Protein AF-A0A6P8Y9P4-F1 (afdb_monomer)

InterPro domains:
  IPR008705 Nanos/Xcat2 [PTHR12887] (45-142)
  IPR024161 Zinc finger, nanos-type [PF05741] (71-127)
  IPR024161 Zinc finger, nanos-type [PS51522] (70-128)
  IPR038129 Nanos domain superfamily [G3DSA:4.10.60.30] (68-141)

Structure (mmCIF, N/CA/C/O backbone):
data_AF-A0A6P8Y9P4-F1
#
_entry.id   AF-A0A6P8Y9P4-F1
#
loop_
_atom_site.group_PDB
_atom_site.id
_atom_site.type_symbol
_atom_site.label_atom_id
_atom_site.label_alt_id
_atom_site.label_comp_id
_atom_site.label_asym_id
_atom_site.label_entity_id
_atom_site.label_seq_id
_atom_site.pdbx_PDB_ins_code
_atom_site.Cartn_x
_atom_site.Cartn_y
_atom_site.Cartn_z
_atom_site.occupancy
_atom_site.B_iso_or_equiv
_atom_site.auth_seq_id
_atom_site.auth_comp_id
_atom_site.auth_asym_id
_atom_site.auth_atom_id
_atom_site.pdbx_PDB_model_num
ATOM 1 N N . MET A 1 1 ? -21.502 45.678 -35.200 1.00 52.56 1 MET A N 1
ATOM 2 C CA . MET A 1 1 ? -20.990 44.383 -34.702 1.00 52.56 1 MET A CA 1
ATOM 3 C C . MET A 1 1 ? -21.821 44.006 -33.487 1.00 52.56 1 MET A C 1
ATOM 5 O O . MET A 1 1 ? -21.788 44.723 -32.499 1.00 52.56 1 MET A O 1
ATOM 9 N N . GLY A 1 2 ? -22.728 43.047 -33.667 1.00 45.38 2 GLY A N 1
ATOM 10 C CA . GLY A 1 2 ? -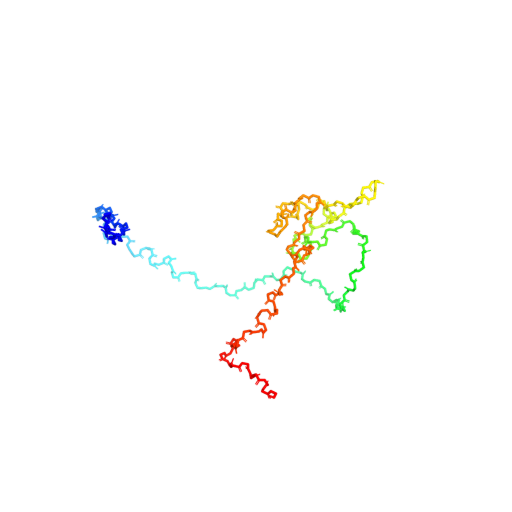23.885 42.835 -32.796 1.00 45.38 2 GLY A CA 1
ATOM 11 C C . GLY A 1 2 ? -23.571 42.091 -31.501 1.00 45.38 2 GLY A C 1
ATOM 12 O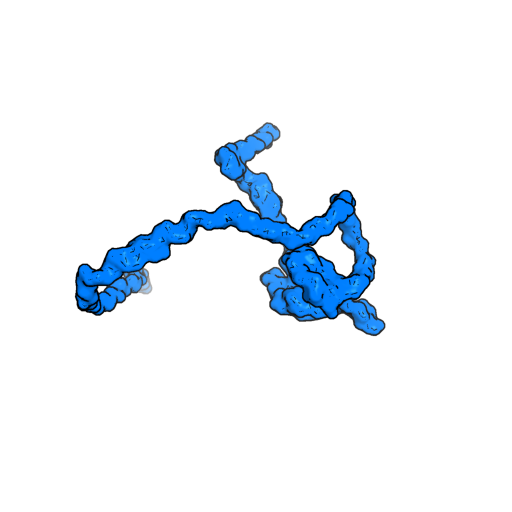 O . GLY A 1 2 ? -22.821 41.120 -31.498 1.00 45.38 2 GLY A O 1
ATOM 13 N N . SER A 1 3 ? -24.197 42.560 -30.425 1.00 51.22 3 SER A N 1
ATOM 14 C CA . SER A 1 3 ? -24.343 41.875 -29.144 1.00 51.22 3 SER A CA 1
ATOM 15 C C . SER A 1 3 ? -25.336 40.721 -29.282 1.00 51.22 3 SER A C 1
ATOM 17 O O . SER A 1 3 ? -26.419 40.915 -29.832 1.00 51.22 3 SER A O 1
ATOM 19 N N . LEU A 1 4 ? -24.995 39.543 -28.756 1.00 61.06 4 LEU A N 1
ATOM 20 C CA . LEU A 1 4 ? -25.892 38.389 -28.694 1.00 61.06 4 LEU A CA 1
ATOM 21 C C . LEU A 1 4 ? -25.885 37.836 -27.265 1.00 61.06 4 LEU A C 1
ATOM 23 O O . LEU A 1 4 ? -24.884 37.301 -26.793 1.00 61.06 4 LEU A O 1
ATOM 27 N N . SER A 1 5 ? -27.017 38.004 -26.590 1.00 54.75 5 SER A N 1
ATOM 28 C CA . SER A 1 5 ? -27.363 37.401 -25.304 1.00 54.75 5 SER A CA 1
ATOM 29 C C . SER A 1 5 ? -28.064 36.059 -25.536 1.00 54.75 5 SER A C 1
ATOM 31 O O . SER A 1 5 ? -28.960 35.996 -26.371 1.00 54.75 5 SER A O 1
ATOM 33 N N . ALA A 1 6 ? -27.730 35.026 -24.762 1.00 56.41 6 ALA A N 1
ATOM 34 C CA . ALA A 1 6 ? -28.566 33.852 -24.452 1.00 56.41 6 ALA A CA 1
ATOM 35 C C . ALA A 1 6 ? -27.815 33.040 -23.378 1.00 56.41 6 ALA A C 1
ATOM 37 O O . ALA A 1 6 ? -26.594 32.983 -23.412 1.00 56.41 6 ALA A O 1
ATOM 38 N N . GLY A 1 7 ? -28.396 32.400 -22.371 1.00 50.97 7 GLY A N 1
ATOM 39 C CA . GLY A 1 7 ? -29.771 31.997 -22.116 1.00 50.97 7 GLY A CA 1
ATOM 40 C C . GLY A 1 7 ? -29.676 30.738 -21.246 1.00 50.97 7 GLY A C 1
ATOM 41 O O . GLY A 1 7 ? -29.171 29.712 -21.685 1.00 50.97 7 GLY A O 1
ATOM 42 N N . LEU A 1 8 ? -30.087 30.852 -19.987 1.00 55.34 8 LEU A N 1
ATOM 43 C CA . LEU A 1 8 ? -30.264 29.764 -19.021 1.00 55.34 8 LEU A CA 1
ATOM 44 C C . LEU A 1 8 ? -31.141 28.621 -19.566 1.00 55.34 8 LEU A C 1
ATOM 46 O O . LEU A 1 8 ? -32.212 28.873 -20.108 1.00 55.34 8 LEU A O 1
ATOM 50 N N . SER A 1 9 ? -30.728 27.367 -19.368 1.00 53.84 9 SER A N 1
ATOM 51 C CA . SER A 1 9 ? -31.630 26.209 -19.463 1.00 53.84 9 SER A CA 1
ATOM 52 C C . SER A 1 9 ? -31.124 25.032 -18.621 1.00 53.84 9 SER A C 1
ATOM 54 O O . SER A 1 9 ? -30.291 24.223 -19.019 1.00 53.84 9 SER A O 1
ATOM 56 N N . SER A 1 10 ? -31.657 24.968 -17.406 1.00 54.25 10 SER A N 1
ATOM 57 C CA . SER A 1 10 ? -31.697 23.803 -16.530 1.00 54.25 10 SER A CA 1
ATOM 58 C C . SER A 1 10 ? -32.615 22.734 -17.127 1.00 54.25 10 SER A C 1
ATOM 60 O O . SER A 1 10 ? -33.766 23.015 -17.453 1.00 54.25 10 SER A O 1
ATOM 62 N N . SER A 1 11 ? -32.132 21.498 -17.239 1.00 56.03 11 SER A N 1
ATOM 63 C CA . SER A 1 11 ? -32.958 20.345 -17.613 1.00 56.03 11 SER A CA 1
ATOM 64 C C . SER A 1 11 ? -32.727 19.190 -16.639 1.00 56.03 11 SER A C 1
ATOM 66 O O . SER A 1 11 ? -31.673 18.562 -16.598 1.00 56.03 11 SER A O 1
ATOM 68 N N . SER A 1 12 ? -33.746 18.961 -15.814 1.00 61.47 12 SER A N 1
ATOM 69 C CA . SER A 1 12 ? -33.915 17.807 -14.933 1.00 61.47 12 SER A CA 1
ATOM 70 C C . SER A 1 12 ? -34.339 16.578 -15.746 1.00 61.47 12 SER A C 1
ATOM 72 O O . SER A 1 12 ? -35.164 16.732 -16.648 1.00 61.47 12 SER A O 1
ATOM 74 N N . PRO A 1 13 ? -33.901 15.355 -15.409 1.00 58.97 13 PRO A N 1
ATOM 75 C CA . PRO A 1 13 ? -34.574 14.155 -15.880 1.00 58.97 13 PRO A CA 1
ATOM 76 C C . PRO A 1 13 ? -35.766 13.806 -14.979 1.00 58.97 13 PRO A C 1
ATOM 78 O O . PRO A 1 13 ? -35.687 13.788 -13.750 1.00 58.97 13 PRO A O 1
ATOM 81 N N . SER A 1 14 ? -36.883 13.569 -15.652 1.00 51.72 14 SER A N 1
ATOM 82 C CA . SER A 1 14 ? -38.219 13.285 -15.156 1.00 51.72 14 SER A CA 1
ATOM 83 C C . SER A 1 14 ? -38.400 11.829 -14.719 1.00 51.72 14 SER A C 1
ATOM 85 O O . SER A 1 14 ? -37.896 10.883 -15.322 1.00 51.72 14 SER A O 1
ATOM 87 N N . SER A 1 15 ? -39.194 11.680 -13.664 1.00 55.06 15 SER A N 1
ATOM 88 C CA . SER A 1 15 ? -39.788 10.447 -13.161 1.00 55.06 15 SER A CA 1
ATOM 89 C C . SER A 1 15 ? -40.662 9.762 -14.214 1.00 55.06 15 SER A C 1
ATOM 91 O O . SER A 1 15 ? -41.598 10.376 -14.729 1.00 55.06 15 SER A O 1
ATOM 93 N N . SER A 1 16 ? -40.428 8.475 -14.460 1.00 53.78 16 SER A N 1
ATOM 94 C CA . SER A 1 16 ? -41.410 7.593 -15.096 1.00 53.78 16 SER A CA 1
ATOM 95 C C . SER A 1 16 ? -41.690 6.407 -14.175 1.00 53.78 16 SER A C 1
ATOM 97 O O . SER A 1 16 ? -40.835 5.566 -13.913 1.00 53.78 16 SER A O 1
ATOM 99 N N . SER A 1 17 ? -42.901 6.407 -13.623 1.00 63.75 17 SER A N 1
ATOM 100 C CA . SER A 1 17 ? -43.480 5.329 -12.824 1.00 63.75 17 SER A CA 1
ATOM 101 C C . SER A 1 17 ? -43.947 4.187 -13.735 1.00 63.75 17 SER A C 1
ATOM 103 O O . SER A 1 17 ? -44.554 4.475 -14.768 1.00 63.75 17 SER A O 1
ATOM 105 N N . PRO A 1 18 ? -43.774 2.908 -13.365 1.00 61.84 18 PRO A N 1
ATOM 106 C CA . PRO A 1 18 ? -44.537 1.827 -13.972 1.00 61.84 18 PRO A CA 1
ATOM 107 C C . PRO A 1 18 ? -45.936 1.690 -13.328 1.00 61.84 18 PRO A C 1
ATOM 109 O O . PRO A 1 18 ? -46.098 1.953 -12.132 1.00 61.84 18 PRO A O 1
ATOM 112 N N . PRO A 1 19 ? -46.955 1.291 -14.112 1.00 51.94 19 PRO A N 1
ATOM 113 C CA . PRO A 1 19 ? -48.330 1.105 -13.661 1.00 51.94 19 PRO A CA 1
ATOM 114 C C . PRO A 1 19 ? -48.561 -0.285 -13.047 1.00 51.94 19 PRO A C 1
ATOM 116 O O . PRO A 1 19 ? -47.895 -1.254 -13.400 1.00 51.94 19 PRO A O 1
ATOM 119 N N . GLY A 1 20 ? -49.607 -0.388 -12.224 1.00 45.44 20 GLY A N 1
ATOM 120 C CA . GLY A 1 20 ? -50.389 -1.621 -12.117 1.00 45.44 20 GLY A CA 1
ATOM 121 C C . GLY A 1 20 ? -50.032 -2.553 -10.965 1.00 45.44 20 GLY A C 1
ATOM 122 O O . GLY A 1 20 ? -49.634 -3.692 -11.185 1.00 45.44 20 GLY A O 1
ATOM 123 N N . ALA A 1 21 ? -50.281 -2.107 -9.734 1.00 52.12 21 ALA A N 1
ATOM 124 C CA . ALA A 1 21 ? -50.575 -3.022 -8.640 1.00 52.12 21 ALA A CA 1
ATOM 125 C C . ALA A 1 21 ? -51.899 -3.744 -8.948 1.00 52.12 21 ALA A C 1
ATOM 127 O O . ALA A 1 21 ? -52.953 -3.111 -9.005 1.00 52.12 21 ALA A O 1
ATOM 128 N N . SER A 1 22 ? -51.842 -5.059 -9.158 1.00 53.31 22 SER A N 1
ATOM 129 C CA . SER A 1 22 ? -53.015 -5.931 -9.097 1.00 53.31 22 SER A CA 1
ATOM 130 C C . SER A 1 22 ? -52.862 -6.870 -7.901 1.00 53.31 22 SER A C 1
ATOM 132 O O . SER A 1 22 ? -51.920 -7.648 -7.802 1.00 53.31 22 SER A O 1
ATOM 134 N N . MET A 1 23 ? -53.781 -6.651 -6.963 1.00 53.97 23 MET A N 1
ATOM 135 C CA . MET A 1 23 ? -54.172 -7.424 -5.786 1.00 53.97 23 MET A CA 1
ATOM 136 C C . MET A 1 23 ? -53.738 -8.900 -5.791 1.00 53.97 23 MET A C 1
ATOM 138 O O . MET A 1 23 ? -54.213 -9.680 -6.614 1.00 53.97 23 MET A O 1
ATOM 142 N N . LEU A 1 24 ? -52.933 -9.295 -4.802 1.00 57.22 24 LEU A N 1
ATOM 143 C CA . LEU A 1 24 ? -52.903 -10.671 -4.299 1.00 57.22 24 LEU A CA 1
ATOM 144 C C . LEU A 1 24 ? -53.639 -10.708 -2.951 1.00 57.22 24 LEU A C 1
ATOM 146 O O . LEU A 1 24 ? -53.527 -9.787 -2.143 1.00 57.22 24 LEU A O 1
ATOM 150 N N . ASP A 1 25 ? -54.444 -11.754 -2.811 1.00 46.34 25 ASP A N 1
ATOM 151 C CA . ASP A 1 25 ? -55.539 -11.991 -1.873 1.00 46.34 25 ASP A CA 1
ATOM 152 C C . ASP A 1 25 ? -55.152 -12.001 -0.378 1.00 46.34 25 ASP A C 1
ATOM 154 O O . ASP A 1 25 ? -54.027 -12.307 0.011 1.00 46.34 25 ASP A O 1
ATOM 158 N N . SER A 1 26 ? -56.118 -11.638 0.468 1.00 59.00 26 SER A N 1
ATOM 159 C CA . SER A 1 26 ? -55.967 -11.283 1.889 1.00 59.00 26 SER A CA 1
ATOM 160 C C . SER A 1 26 ? -55.866 -12.472 2.865 1.00 59.00 26 SER A C 1
ATOM 162 O O . SER A 1 26 ? -56.288 -12.340 4.013 1.00 59.00 26 SER A O 1
ATOM 164 N N . SER A 1 27 ? -55.289 -13.607 2.456 1.00 58.94 27 SER A N 1
ATOM 165 C CA . SER A 1 27 ? -55.327 -14.851 3.251 1.00 58.94 27 SER A CA 1
ATOM 166 C C . SER A 1 27 ? -53.989 -15.326 3.850 1.00 58.94 27 SER A C 1
ATOM 168 O O . SER A 1 27 ? -54.010 -16.208 4.703 1.00 58.94 27 SER A O 1
ATOM 170 N N . ASP A 1 28 ? -52.834 -14.743 3.495 1.00 54.94 28 ASP A N 1
ATOM 171 C CA . ASP A 1 28 ? -51.512 -15.298 3.882 1.00 54.94 28 ASP A CA 1
ATOM 172 C C . ASP A 1 28 ? -50.643 -14.381 4.772 1.00 54.94 28 ASP A C 1
ATOM 174 O O . ASP A 1 28 ? -49.492 -14.697 5.089 1.00 54.94 28 ASP A O 1
ATOM 178 N N . VAL A 1 29 ? -51.173 -13.236 5.216 1.00 56.28 29 VAL A N 1
ATOM 179 C CA . VAL A 1 29 ? -50.396 -12.230 5.974 1.00 56.28 29 VAL A CA 1
ATOM 180 C C . VAL A 1 29 ? -50.160 -12.578 7.450 1.00 56.28 29 VAL A C 1
ATOM 182 O O . VAL A 1 29 ? -49.326 -11.942 8.092 1.00 56.28 29 VAL A O 1
ATOM 185 N N . ASP A 1 30 ? -50.806 -13.618 7.981 1.00 53.91 30 ASP A N 1
ATOM 186 C CA . ASP A 1 30 ? -50.577 -14.086 9.359 1.00 53.91 30 ASP A CA 1
ATOM 187 C C . A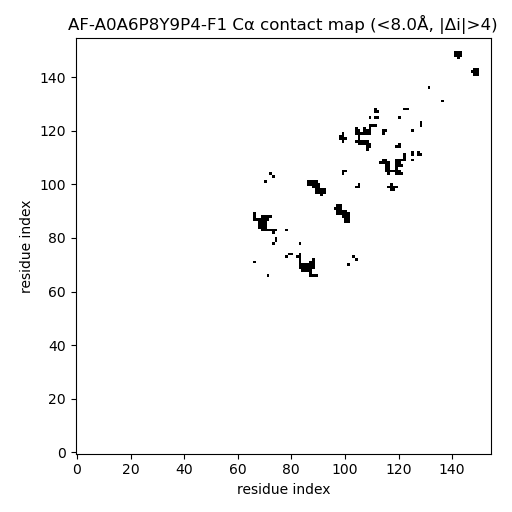SP A 1 30 ? -49.350 -15.020 9.467 1.00 53.91 30 ASP A C 1
ATOM 189 O O . ASP A 1 30 ? -48.688 -15.098 10.503 1.00 53.91 30 ASP A O 1
ATOM 193 N N . ALA A 1 31 ? -48.962 -15.678 8.366 1.00 53.66 31 ALA A N 1
ATOM 194 C CA . ALA A 1 31 ? -47.865 -16.649 8.366 1.00 53.66 31 ALA A CA 1
ATOM 195 C C . ALA A 1 31 ? -46.466 -16.009 8.259 1.00 53.66 31 ALA A C 1
ATOM 197 O O . ALA A 1 31 ? -45.487 -16.578 8.745 1.00 53.66 31 ALA A O 1
ATOM 198 N N . LEU A 1 32 ? -46.344 -14.812 7.668 1.00 54.44 32 LEU A N 1
ATOM 199 C CA . LEU A 1 32 ? -45.046 -14.137 7.524 1.00 54.44 32 LEU A CA 1
ATOM 200 C C . LEU A 1 32 ? -44.679 -13.280 8.750 1.00 54.44 32 LEU A C 1
ATOM 202 O O . LEU A 1 32 ? -43.497 -13.102 9.046 1.00 54.44 32 LEU A O 1
ATOM 206 N N . ALA A 1 33 ? -45.673 -12.814 9.514 1.00 53.75 33 ALA A N 1
ATOM 207 C CA . ALA A 1 33 ? -45.451 -12.067 10.753 1.00 53.75 33 ALA A CA 1
ATOM 208 C C . ALA A 1 33 ? -44.893 -12.959 11.880 1.00 53.75 33 ALA A C 1
ATOM 210 O O . ALA A 1 33 ? -44.020 -12.526 12.637 1.00 53.75 33 ALA A O 1
ATOM 211 N N . LEU A 1 34 ? -45.304 -14.233 11.946 1.00 53.88 34 LEU A N 1
ATOM 212 C CA . LEU A 1 34 ? -44.756 -15.190 12.915 1.00 53.88 34 LEU A CA 1
ATOM 213 C C . LEU A 1 34 ? -43.311 -15.616 12.592 1.00 53.88 34 LEU A C 1
ATOM 215 O O . LEU A 1 34 ? -42.555 -15.970 13.497 1.00 53.88 34 LEU A O 1
ATOM 219 N N . ALA A 1 35 ? -42.899 -15.531 11.323 1.00 55.56 35 ALA A N 1
ATOM 220 C CA . ALA A 1 35 ? -41.558 -15.911 10.876 1.00 55.56 35 ALA A CA 1
ATOM 221 C C . ALA A 1 35 ? -40.469 -14.873 11.223 1.00 55.56 35 ALA A C 1
ATOM 223 O O . ALA A 1 35 ? -39.287 -15.214 11.248 1.00 55.56 35 ALA A O 1
ATOM 224 N N . MET A 1 36 ? -40.833 -13.623 11.543 1.00 60.56 36 MET A N 1
ATOM 225 C CA . MET A 1 36 ? -39.864 -12.579 11.925 1.00 60.56 36 MET A CA 1
ATOM 226 C C . MET A 1 36 ? -39.672 -12.438 13.447 1.00 60.56 36 MET A C 1
ATOM 228 O O . MET A 1 36 ? -38.747 -11.755 13.885 1.00 60.56 36 MET A O 1
ATOM 232 N N . ALA A 1 37 ? -40.487 -13.117 14.264 1.00 54.53 37 ALA A N 1
ATOM 233 C CA . ALA A 1 37 ? -40.460 -13.018 15.728 1.00 54.53 37 ALA A CA 1
ATOM 234 C C . ALA A 1 37 ? -39.584 -14.078 16.440 1.00 54.53 37 ALA A C 1
ATOM 236 O O . ALA A 1 37 ? -39.501 -14.071 17.665 1.00 54.53 37 ALA A O 1
ATOM 237 N N . GLN A 1 38 ? -38.907 -14.977 15.710 1.00 60.62 38 GLN A N 1
ATOM 238 C CA . GLN A 1 38 ? -38.147 -16.102 16.297 1.00 60.62 38 GLN A CA 1
ATOM 239 C C . GLN A 1 38 ? -36.614 -15.978 16.221 1.00 60.62 38 GLN A C 1
ATOM 241 O O . GLN A 1 38 ? -35.906 -16.902 16.608 1.00 60.62 38 GLN A O 1
ATOM 246 N N . LEU A 1 39 ? -36.065 -14.831 15.804 1.00 62.22 39 LEU A N 1
ATOM 247 C CA . LEU A 1 39 ? -34.613 -14.577 15.849 1.00 62.22 39 LEU A CA 1
ATOM 248 C C . LEU A 1 39 ? -34.195 -13.628 16.986 1.00 62.22 39 LEU A C 1
ATOM 250 O O . LEU A 1 39 ? -33.240 -12.865 16.858 1.00 62.22 39 LEU A O 1
ATOM 254 N N . GLN A 1 40 ? -34.876 -13.701 18.132 1.00 57.94 40 GLN A N 1
ATOM 255 C CA . GLN A 1 40 ? -34.349 -13.210 19.406 1.00 57.94 40 GLN A CA 1
ATOM 256 C C . GLN A 1 40 ? -33.925 -14.403 20.267 1.00 57.94 40 GLN A C 1
ATOM 258 O O . GLN A 1 40 ? -34.763 -15.055 20.881 1.00 57.94 40 GLN A O 1
ATOM 263 N N . GLY A 1 41 ? -32.616 -14.673 20.330 1.00 55.31 41 GLY A N 1
ATOM 264 C CA . GLY A 1 41 ? -32.072 -15.594 21.331 1.00 55.31 41 GLY A CA 1
ATOM 265 C C . GLY A 1 41 ? -30.843 -16.398 20.924 1.00 55.31 41 GLY A C 1
ATOM 266 O O . GLY A 1 41 ? -30.903 -17.618 20.922 1.00 55.31 41 GLY A O 1
ATOM 267 N N . SER A 1 42 ? -29.709 -15.744 20.649 1.00 51.62 42 SER A N 1
ATOM 268 C CA . SER A 1 42 ? -28.399 -16.330 20.978 1.00 51.62 42 SER A CA 1
ATOM 269 C C . SER A 1 42 ? -27.304 -15.261 20.985 1.00 51.62 42 SER A C 1
ATOM 271 O O . SER A 1 42 ? -26.562 -15.069 20.027 1.00 51.62 42 SER A O 1
ATOM 273 N N . CYS A 1 43 ? -27.174 -14.562 22.110 1.00 55.41 43 CYS A N 1
ATOM 274 C CA . CYS A 1 43 ? -25.937 -13.888 22.509 1.00 55.41 43 CYS A CA 1
ATOM 275 C C . CYS A 1 43 ? -24.941 -14.892 23.134 1.00 55.41 43 CYS A C 1
ATOM 277 O O . CYS A 1 43 ? -24.250 -14.586 24.104 1.00 55.41 43 CYS A O 1
ATOM 279 N N . GLY A 1 44 ? -24.870 -16.110 22.582 1.00 45.72 44 GLY A N 1
ATOM 280 C CA . GLY A 1 44 ? -23.979 -17.178 23.017 1.00 45.72 44 GLY A CA 1
ATOM 281 C C . GLY A 1 44 ? -22.714 -17.249 22.166 1.00 45.72 44 GLY A C 1
ATOM 282 O O . GLY A 1 44 ? -22.734 -17.788 21.068 1.00 45.72 44 GLY A O 1
ATOM 283 N N . GLY A 1 45 ? -21.614 -16.725 22.710 1.00 45.50 45 GLY A N 1
ATOM 284 C CA . GLY A 1 45 ? -20.256 -17.226 22.487 1.00 45.50 45 GLY A CA 1
ATOM 285 C C . GLY A 1 45 ? -19.786 -17.379 21.040 1.00 45.50 45 GLY A C 1
ATOM 286 O O . GLY A 1 45 ? -19.680 -18.495 20.536 1.00 45.50 45 GLY A O 1
ATOM 287 N N . MET A 1 46 ? -19.334 -16.280 20.428 1.00 50.00 46 MET A N 1
ATOM 288 C CA . MET A 1 46 ? -18.279 -16.401 19.420 1.00 50.00 46 MET A CA 1
ATOM 289 C C . MET A 1 46 ? -17.080 -17.082 20.093 1.00 50.00 46 MET A C 1
ATOM 291 O O . MET A 1 46 ? -16.483 -16.542 21.025 1.00 50.00 46 MET A O 1
ATOM 295 N N . GLN A 1 47 ? -16.780 -18.315 19.692 1.00 46.75 47 GLN A N 1
ATOM 296 C CA . GLN A 1 47 ? -15.582 -19.001 20.149 1.00 46.75 47 GLN A CA 1
ATOM 297 C C . GLN A 1 47 ? -14.369 -18.168 19.710 1.00 46.75 47 GLN A C 1
ATOM 299 O O . GLN A 1 47 ? -14.226 -17.900 18.514 1.00 46.75 47 GLN A O 1
ATOM 304 N N . PRO A 1 48 ? -13.484 -17.744 20.629 1.00 46.94 48 PRO A N 1
ATOM 305 C CA . PRO A 1 48 ? -12.210 -17.183 20.233 1.00 46.94 48 PRO A CA 1
ATOM 306 C C . PRO A 1 48 ? -11.400 -18.318 19.614 1.00 46.94 48 PRO A C 1
ATOM 308 O O . PRO A 1 48 ? -11.005 -19.270 20.289 1.00 46.94 48 PRO A O 1
ATOM 311 N N . GLN A 1 49 ? -11.158 -18.228 18.311 1.00 52.88 49 GLN A N 1
ATOM 312 C CA . GLN A 1 49 ? -10.197 -19.087 17.644 1.00 52.88 49 GLN A CA 1
ATOM 313 C C . GLN A 1 49 ? -8.804 -18.714 18.173 1.00 52.88 49 GLN A C 1
ATOM 315 O O . GLN A 1 49 ? -8.174 -17.768 17.717 1.00 52.88 49 GLN A O 1
ATOM 320 N N . GLN A 1 50 ? -8.406 -19.421 19.234 1.00 54.78 50 GLN A N 1
ATOM 321 C CA . GLN A 1 50 ? -7.062 -19.593 19.787 1.00 54.78 50 GLN A CA 1
ATOM 322 C C . GLN A 1 50 ? -6.100 -18.420 19.556 1.00 54.78 50 GLN A C 1
ATOM 324 O O . GLN A 1 50 ? -5.209 -18.452 18.706 1.00 54.78 50 GLN A O 1
ATOM 329 N N . GLN A 1 51 ? -6.233 -17.401 20.401 1.00 56.19 51 GLN A N 1
ATOM 330 C CA . GLN A 1 51 ? -5.183 -16.416 20.605 1.00 56.19 51 GLN A CA 1
ATOM 331 C C . GLN A 1 51 ? -4.052 -17.071 21.412 1.00 56.19 51 GLN A C 1
ATOM 333 O O . GLN A 1 51 ? -4.217 -17.412 22.582 1.00 56.19 51 GLN A O 1
ATOM 338 N N . GLN A 1 52 ? -2.909 -17.292 20.762 1.00 59.91 52 GLN A N 1
ATOM 339 C CA . GLN A 1 52 ? -1.686 -17.779 21.405 1.00 59.91 52 GLN A CA 1
ATOM 340 C C . GLN A 1 52 ? -1.132 -16.731 22.399 1.00 59.91 52 GLN A C 1
ATOM 342 O O . GLN A 1 52 ? -1.303 -15.527 22.176 1.00 59.91 52 GLN A O 1
ATOM 347 N N . PRO A 1 53 ? -0.461 -17.148 23.490 1.00 48.47 53 PRO A N 1
ATOM 348 C CA . PRO A 1 53 ? -0.102 -16.261 24.591 1.00 48.47 53 PRO A CA 1
ATOM 349 C C . PRO A 1 53 ? 1.134 -15.392 24.295 1.00 48.47 53 PRO A C 1
ATOM 351 O O . PRO A 1 53 ? 2.115 -15.843 23.714 1.00 48.47 53 PRO A O 1
ATOM 354 N N . GLY A 1 54 ? 1.087 -14.150 24.788 1.00 44.59 54 GLY A N 1
ATOM 355 C CA . GLY A 1 54 ? 2.211 -13.444 25.418 1.00 44.59 54 GLY A CA 1
ATOM 356 C C . GLY A 1 54 ? 3.482 -13.173 24.603 1.00 44.59 54 GLY A C 1
ATOM 357 O O . GLY A 1 54 ? 4.431 -13.948 24.627 1.00 44.59 54 GLY A O 1
ATOM 358 N N . GLY A 1 55 ? 3.587 -11.963 24.043 1.00 37.38 55 GLY A N 1
ATOM 359 C CA . GLY A 1 55 ? 4.854 -11.411 23.560 1.00 37.38 55 GLY A CA 1
ATOM 360 C C . GLY A 1 55 ? 4.894 -9.886 23.644 1.00 37.38 55 GLY A C 1
ATOM 361 O O . GLY A 1 55 ? 4.354 -9.194 22.785 1.00 37.38 55 GLY A O 1
ATOM 362 N N . ASN A 1 56 ? 5.558 -9.367 24.680 1.00 52.31 56 ASN A N 1
ATOM 363 C CA . ASN A 1 56 ? 5.889 -7.954 24.891 1.00 52.31 56 ASN A CA 1
ATOM 364 C C . ASN A 1 56 ? 6.416 -7.295 23.595 1.00 52.31 56 ASN A C 1
ATOM 366 O O . ASN A 1 56 ? 7.566 -7.505 23.193 1.00 52.31 56 ASN A O 1
ATOM 370 N N . SER A 1 57 ? 5.571 -6.513 22.921 1.00 49.84 57 SER A N 1
ATOM 371 C CA . SER A 1 57 ? 5.894 -5.908 21.628 1.00 49.84 57 SER A CA 1
ATOM 372 C C . SER A 1 57 ? 6.532 -4.540 21.827 1.00 49.84 57 SER A C 1
ATOM 374 O O . SER A 1 57 ? 5.909 -3.495 21.671 1.00 49.84 57 SER A O 1
ATOM 376 N N . LYS A 1 58 ? 7.828 -4.555 22.149 1.00 52.94 58 LYS A N 1
ATOM 377 C CA . LYS A 1 58 ? 8.720 -3.421 21.867 1.00 52.94 58 LYS A CA 1
ATOM 378 C C . LYS A 1 58 ? 8.586 -3.068 20.373 1.00 52.94 58 LYS A C 1
ATOM 380 O O . LYS A 1 58 ? 8.482 -4.003 19.571 1.00 52.94 58 LYS A O 1
ATOM 385 N N . PRO A 1 59 ? 8.618 -1.783 19.968 1.00 47.31 59 PRO A N 1
ATOM 386 C CA . PRO A 1 59 ? 8.595 -1.412 18.557 1.00 47.31 59 PRO A CA 1
ATOM 387 C C . PRO A 1 59 ? 9.784 -2.087 17.870 1.00 47.31 59 PRO A C 1
ATOM 389 O O . PRO A 1 59 ? 10.950 -1.794 18.148 1.00 47.31 59 PRO A O 1
ATOM 392 N N . ARG A 1 60 ? 9.490 -3.087 17.038 1.00 58.03 60 ARG A N 1
ATOM 393 C CA . ARG A 1 60 ? 10.515 -3.862 16.349 1.00 58.03 60 ARG A CA 1
ATOM 394 C C . ARG A 1 60 ? 11.127 -2.953 15.291 1.00 58.03 60 ARG A C 1
ATOM 396 O O . ARG A 1 60 ? 10.449 -2.558 14.350 1.00 58.03 60 ARG A O 1
ATOM 403 N N . LYS A 1 61 ? 12.407 -2.612 15.468 1.00 49.31 61 LYS A N 1
ATOM 404 C CA . LYS A 1 61 ? 13.224 -1.977 14.429 1.00 49.31 61 LYS A CA 1
ATOM 405 C C . LYS A 1 61 ? 13.061 -2.792 13.144 1.00 49.31 61 LYS A C 1
ATOM 407 O O . LYS A 1 61 ? 13.279 -4.005 13.164 1.00 49.31 61 LYS A O 1
ATOM 412 N N . ASN A 1 62 ? 12.652 -2.114 12.075 1.00 54.94 62 ASN A N 1
ATOM 413 C CA . ASN A 1 62 ? 12.445 -2.642 10.730 1.00 54.94 62 ASN A CA 1
ATOM 414 C C . ASN A 1 62 ? 13.797 -3.016 10.096 1.00 54.94 62 ASN A C 1
ATOM 416 O O . ASN A 1 62 ? 14.270 -2.371 9.170 1.00 54.94 62 ASN A O 1
ATOM 420 N N . GLY A 1 63 ? 14.478 -3.996 10.685 1.00 48.00 63 GL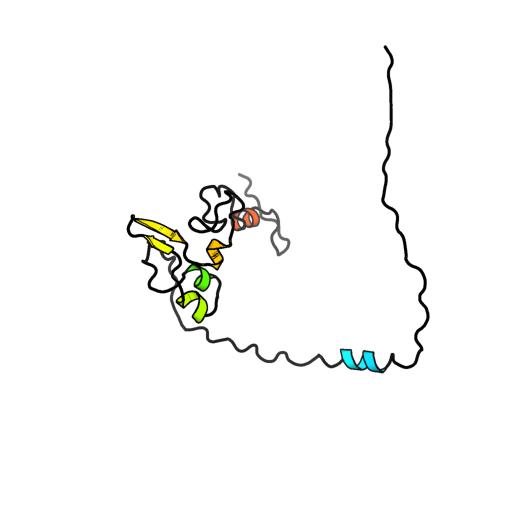Y A N 1
ATOM 421 C CA . GLY A 1 63 ? 15.655 -4.626 10.112 1.00 48.00 63 GLY A CA 1
ATOM 422 C C . GLY A 1 63 ? 15.184 -5.814 9.299 1.00 48.00 63 GLY A C 1
ATOM 423 O O . GLY A 1 63 ? 14.432 -6.633 9.826 1.00 48.00 63 GLY A O 1
ATOM 424 N N . GLN A 1 64 ? 15.613 -5.871 8.042 1.00 60.03 64 GLN A N 1
ATOM 425 C CA . GLN A 1 64 ? 15.437 -6.963 7.089 1.00 60.03 64 GLN A CA 1
ATOM 426 C C . GLN A 1 64 ? 15.685 -8.322 7.764 1.00 60.03 64 GLN A C 1
ATOM 428 O O . GLN A 1 64 ? 16.793 -8.851 7.795 1.00 60.03 64 GLN A O 1
ATOM 433 N N . ARG A 1 65 ? 14.650 -8.901 8.373 1.00 54.91 65 ARG A N 1
ATOM 434 C CA . ARG A 1 65 ? 14.673 -10.295 8.792 1.00 54.91 65 ARG A CA 1
ATOM 435 C C . ARG A 1 65 ? 14.396 -11.043 7.502 1.00 54.91 65 ARG A C 1
ATOM 437 O O . ARG A 1 65 ? 13.287 -10.923 6.984 1.00 54.91 65 ARG A O 1
ATOM 444 N N . LYS A 1 66 ? 15.406 -11.743 6.971 1.00 54.41 66 LYS A N 1
ATOM 445 C CA . LYS A 1 66 ? 15.232 -12.748 5.911 1.00 54.41 66 LYS A CA 1
ATOM 446 C C . LYS A 1 66 ? 13.918 -13.466 6.204 1.00 54.41 66 LYS A C 1
ATOM 448 O O . LYS A 1 66 ? 13.779 -14.015 7.300 1.00 54.41 66 LYS A O 1
ATOM 453 N N . SER A 1 67 ? 12.925 -13.304 5.327 1.00 57.47 67 SER A N 1
ATOM 454 C CA . SER A 1 67 ? 11.572 -13.811 5.562 1.00 57.47 67 SER A CA 1
ATOM 455 C C . SER A 1 67 ? 11.663 -15.326 5.552 1.00 57.47 67 SER A C 1
ATOM 457 O O . SER A 1 67 ? 11.643 -15.956 4.503 1.00 57.47 67 SER A O 1
ATOM 459 N N . GLY A 1 68 ? 11.888 -15.900 6.731 1.00 61.16 68 GLY A N 1
ATOM 460 C CA . GLY A 1 68 ? 11.961 -17.333 6.912 1.00 61.16 68 GLY A CA 1
ATOM 461 C C . GLY A 1 68 ? 10.599 -17.898 6.576 1.00 61.16 68 GLY A C 1
ATOM 462 O O . GLY A 1 68 ? 9.678 -17.698 7.346 1.00 61.16 68 GLY A O 1
ATOM 463 N N . MET A 1 69 ? 10.482 -18.541 5.418 1.00 76.69 69 MET A N 1
ATOM 464 C CA . MET A 1 69 ? 9.402 -19.446 5.004 1.00 76.69 69 MET A CA 1
ATOM 465 C C . MET A 1 69 ? 7.949 -18.928 5.076 1.00 76.69 69 MET A C 1
ATOM 467 O O . MET A 1 69 ? 7.050 -19.674 4.715 1.00 76.69 69 MET A O 1
ATOM 471 N N . PHE A 1 70 ? 7.683 -17.696 5.522 1.00 88.00 70 PHE A N 1
ATOM 472 C CA . PHE A 1 70 ? 6.328 -17.181 5.706 1.00 88.00 70 PHE A CA 1
ATOM 473 C C . PHE A 1 70 ? 6.174 -15.710 5.299 1.00 88.00 70 PHE A C 1
ATOM 475 O O . PHE A 1 70 ? 7.088 -14.888 5.421 1.00 88.00 70 PHE A O 1
ATOM 482 N N . CYS A 1 71 ? 4.974 -15.358 4.848 1.00 92.69 71 CYS A N 1
ATOM 483 C CA . CYS A 1 71 ? 4.593 -14.043 4.370 1.00 92.69 71 CYS A CA 1
ATOM 484 C C . CYS A 1 71 ? 4.175 -13.138 5.531 1.00 92.69 71 CYS A C 1
ATOM 486 O O . CYS A 1 71 ? 3.117 -13.305 6.143 1.00 92.69 71 CYS A O 1
ATOM 488 N N . ALA A 1 72 ? 4.998 -12.129 5.821 1.00 91.19 72 ALA A N 1
ATOM 489 C CA . ALA A 1 72 ? 4.704 -11.143 6.856 1.00 91.19 72 ALA A CA 1
ATOM 490 C C . ALA A 1 72 ? 3.460 -10.289 6.542 1.00 91.19 72 ALA A C 1
ATOM 492 O O . ALA A 1 72 ? 2.770 -9.870 7.469 1.00 91.19 72 ALA A O 1
ATOM 493 N N . PHE A 1 73 ? 3.158 -10.056 5.260 1.00 92.69 73 PHE A N 1
ATOM 494 C CA . PHE A 1 73 ? 2.001 -9.266 4.834 1.00 92.69 73 PHE A CA 1
ATOM 495 C C . PHE A 1 73 ? 0.682 -9.995 5.116 1.00 92.69 73 PHE A C 1
ATOM 497 O O . PHE A 1 73 ? -0.142 -9.493 5.874 1.00 92.69 73 PHE A O 1
ATOM 504 N N . CYS A 1 74 ? 0.525 -11.221 4.608 1.00 91.88 74 CYS A N 1
ATOM 505 C CA . CYS A 1 74 ? -0.660 -12.041 4.872 1.00 91.88 74 CYS A CA 1
ATOM 506 C C . CYS A 1 74 ? -0.837 -12.316 6.372 1.00 91.88 74 CYS A C 1
ATOM 508 O O . CYS A 1 74 ? -1.948 -12.234 6.890 1.00 91.88 74 CYS A O 1
ATOM 510 N N . ARG A 1 75 ? 0.263 -12.549 7.102 1.00 93.25 75 ARG A N 1
ATOM 511 C CA . ARG A 1 75 ? 0.216 -12.703 8.562 1.00 93.25 75 ARG A CA 1
ATOM 512 C C . ARG A 1 75 ? -0.291 -11.440 9.267 1.00 93.25 75 ARG A C 1
ATOM 514 O O . ARG A 1 75 ? -1.062 -11.551 10.213 1.00 93.25 75 ARG A O 1
ATOM 521 N N . GLY A 1 76 ? 0.147 -10.257 8.834 1.00 90.44 76 GLY A N 1
ATOM 522 C CA . GLY A 1 76 ? -0.314 -8.979 9.384 1.00 90.44 76 GLY A CA 1
ATOM 523 C C . GLY A 1 76 ? -1.796 -8.710 9.113 1.00 90.44 76 GLY A C 1
ATOM 524 O O . GLY A 1 76 ? -2.468 -8.128 9.960 1.00 90.44 76 GLY A O 1
ATOM 525 N N . ASN A 1 77 ? -2.306 -9.194 7.980 1.00 89.94 77 ASN A N 1
ATOM 526 C CA . ASN A 1 77 ? -3.713 -9.071 7.597 1.00 89.94 77 ASN A CA 1
ATOM 527 C C . ASN A 1 77 ? -4.628 -10.103 8.283 1.00 89.94 77 ASN A C 1
ATOM 529 O O . ASN A 1 77 ? -5.840 -10.035 8.114 1.00 89.94 77 ASN A O 1
ATOM 533 N N . GLY A 1 78 ? -4.074 -11.040 9.061 1.00 91.44 78 GLY A N 1
ATOM 534 C CA . GLY A 1 78 ? -4.854 -12.081 9.736 1.00 91.44 78 GLY A CA 1
ATOM 535 C C . GLY A 1 78 ? -5.289 -13.229 8.822 1.00 91.44 78 GLY A C 1
ATOM 536 O O . GLY A 1 78 ? -6.250 -13.925 9.140 1.00 91.44 78 GLY A O 1
ATOM 537 N N . GLU A 1 79 ? -4.590 -13.445 7.705 1.00 92.12 79 GLU A N 1
ATOM 538 C CA . GLU A 1 79 ? -4.851 -14.580 6.820 1.00 92.12 79 GLU A CA 1
ATOM 539 C C . GLU A 1 79 ? -4.646 -15.921 7.538 1.00 92.12 79 GLU A C 1
ATOM 541 O O . GLU A 1 79 ? -3.876 -16.045 8.497 1.00 92.12 79 GLU A O 1
ATOM 546 N N . LEU A 1 80 ? -5.306 -16.960 7.026 1.00 92.00 80 LEU A N 1
ATOM 547 C CA . LEU A 1 80 ? -5.183 -18.319 7.547 1.00 92.00 80 LEU A CA 1
ATOM 548 C C . LEU A 1 80 ? -3.718 -18.780 7.545 1.00 92.00 80 LEU A C 1
ATOM 550 O O . LEU A 1 80 ? -2.957 -18.481 6.622 1.00 92.00 80 LEU A O 1
ATOM 554 N N . ALA A 1 81 ? -3.349 -19.598 8.537 1.00 90.06 81 ALA A N 1
ATOM 555 C CA . ALA A 1 81 ? -1.994 -20.141 8.670 1.00 90.06 81 ALA A CA 1
ATOM 556 C C . ALA A 1 81 ? -1.489 -20.819 7.395 1.00 90.06 81 ALA A C 1
ATOM 558 O O . ALA A 1 81 ? -0.365 -20.571 6.969 1.00 90.06 81 ALA A O 1
ATOM 559 N N . ARG A 1 82 ? -2.353 -21.586 6.726 1.00 89.12 82 ARG A N 1
ATOM 560 C CA . ARG A 1 82 ? -2.043 -22.219 5.436 1.00 89.12 82 ARG A CA 1
ATOM 561 C C . ARG A 1 82 ? -1.614 -21.219 4.354 1.00 89.12 82 ARG A C 1
ATOM 563 O O . ARG A 1 82 ? -0.768 -21.546 3.537 1.00 89.12 82 ARG A O 1
ATOM 570 N N . THR A 1 83 ? -2.178 -20.012 4.362 1.00 90.12 83 THR A N 1
ATOM 571 C CA . THR A 1 83 ? -1.968 -18.994 3.329 1.00 90.12 83 THR A CA 1
ATOM 572 C C . THR A 1 83 ? -0.697 -18.200 3.585 1.00 90.12 83 THR A C 1
ATOM 574 O O . THR A 1 83 ? 0.094 -18.001 2.670 1.00 90.12 83 THR A O 1
ATOM 577 N N . TYR A 1 84 ? -0.455 -17.741 4.817 1.00 91.38 84 TYR A N 1
ATOM 578 C CA . TYR A 1 84 ? 0.767 -16.976 5.079 1.00 91.38 84 TYR A CA 1
ATOM 579 C C . TYR A 1 84 ? 2.011 -17.870 5.194 1.00 91.38 84 TYR A C 1
ATOM 581 O O . TYR A 1 84 ? 3.113 -17.363 5.034 1.00 91.38 84 TYR A O 1
ATOM 589 N N . LEU A 1 85 ? 1.872 -19.173 5.462 1.00 91.44 85 LEU A N 1
ATOM 590 C CA . LEU A 1 85 ? 2.994 -20.125 5.477 1.00 91.44 85 LEU A CA 1
ATOM 591 C C . LEU A 1 85 ? 3.338 -20.692 4.089 1.00 91.44 85 LEU A C 1
ATOM 593 O O . LEU A 1 85 ? 4.375 -21.330 3.950 1.00 91.44 85 LEU A O 1
ATOM 597 N N . SER A 1 86 ? 2.492 -20.494 3.071 1.00 90.81 86 SER A N 1
ATOM 598 C CA . SER A 1 86 ? 2.721 -21.067 1.735 1.00 90.81 86 SER A CA 1
ATOM 599 C C . SER A 1 86 ? 3.758 -20.314 0.901 1.00 90.81 86 SER A C 1
ATOM 601 O O . SER A 1 86 ? 4.253 -20.851 -0.084 1.00 90.81 86 SER A O 1
ATOM 603 N N . HIS A 1 87 ? 4.077 -19.068 1.256 1.00 91.12 87 HIS A N 1
ATOM 604 C CA . HIS A 1 87 ? 4.950 -18.212 0.461 1.00 91.12 87 HIS A CA 1
ATOM 605 C C . HIS A 1 87 ? 5.699 -17.199 1.328 1.00 91.12 87 HIS A C 1
ATOM 607 O O . HIS A 1 87 ? 5.288 -16.874 2.441 1.00 91.12 87 HIS A O 1
ATOM 613 N N . ALA A 1 88 ? 6.788 -16.654 0.788 1.00 92.19 88 ALA A N 1
ATOM 614 C CA . ALA A 1 88 ? 7.499 -15.518 1.364 1.00 92.19 88 ALA A CA 1
ATOM 615 C C . ALA A 1 88 ? 7.004 -14.198 0.750 1.00 92.19 88 ALA A C 1
ATOM 617 O O . ALA A 1 88 ? 6.580 -14.153 -0.406 1.00 92.19 88 ALA A O 1
ATOM 618 N N . LEU A 1 89 ? 7.095 -13.105 1.515 1.00 91.62 89 LEU A N 1
ATOM 619 C CA . LEU A 1 89 ? 6.692 -11.776 1.040 1.00 91.62 89 LEU A CA 1
ATOM 620 C C . LEU A 1 89 ? 7.539 -11.325 -0.160 1.00 91.62 89 LEU A C 1
ATOM 622 O O . LEU A 1 89 ? 6.996 -10.935 -1.191 1.00 91.62 89 LEU A O 1
ATOM 626 N N . HIS A 1 90 ? 8.859 -11.436 -0.018 1.00 90.44 90 HIS A N 1
ATOM 627 C CA . HIS A 1 90 ? 9.830 -11.115 -1.054 1.00 90.44 90 HIS A CA 1
ATOM 628 C C . HIS A 1 90 ? 10.761 -12.302 -1.279 1.00 90.44 90 HIS A C 1
ATOM 630 O O . HIS A 1 90 ? 11.123 -12.993 -0.321 1.00 90.44 90 HIS A O 1
ATOM 636 N N . THR A 1 91 ? 11.158 -12.502 -2.528 1.00 90.00 91 THR A N 1
ATOM 637 C CA . THR A 1 91 ? 12.199 -13.448 -2.928 1.00 90.00 91 THR A CA 1
ATOM 638 C C . THR A 1 91 ? 13.352 -12.681 -3.562 1.00 90.00 91 THR A C 1
ATOM 640 O O . THR A 1 91 ? 13.146 -11.694 -4.266 1.00 90.00 91 THR A O 1
ATOM 643 N N . GLU A 1 92 ? 14.577 -13.095 -3.246 1.00 89.44 92 GLU A N 1
ATOM 644 C CA . GLU A 1 92 ? 15.791 -12.540 -3.844 1.00 89.44 92 GLU A CA 1
ATOM 645 C C . GLU A 1 92 ? 16.166 -13.427 -5.033 1.00 89.44 92 GLU A C 1
ATOM 647 O O . GLU A 1 92 ? 16.344 -14.637 -4.872 1.00 89.44 92 GLU A O 1
ATOM 652 N N . LEU A 1 93 ? 16.229 -12.843 -6.229 1.00 86.12 93 LEU A N 1
ATOM 653 C CA . LEU A 1 93 ? 16.705 -13.532 -7.426 1.00 86.12 93 LEU A CA 1
ATOM 654 C C . LEU A 1 93 ? 18.235 -13.697 -7.386 1.00 86.12 93 LEU A C 1
ATOM 656 O O . LEU A 1 93 ? 18.914 -12.936 -6.690 1.00 86.12 93 LEU A O 1
ATOM 660 N N . PRO A 1 94 ? 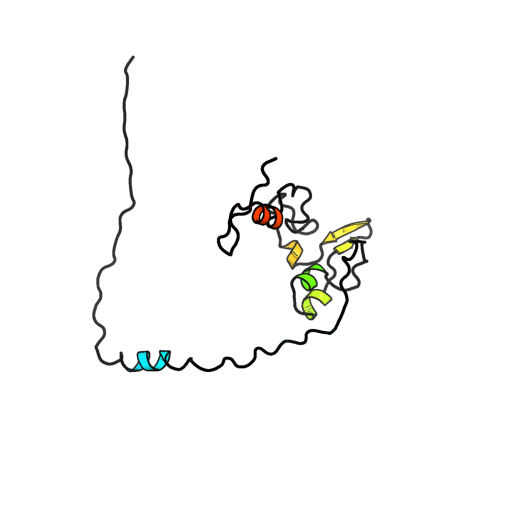18.797 -14.631 -8.178 1.00 86.44 94 PRO A N 1
ATOM 661 C CA . PRO A 1 94 ? 20.247 -14.811 -8.303 1.00 86.44 94 PRO A CA 1
ATOM 662 C C . PRO A 1 94 ? 20.986 -13.523 -8.693 1.00 86.44 94 PRO A C 1
ATOM 664 O O . PRO A 1 94 ? 22.117 -13.308 -8.269 1.00 86.44 94 PRO A O 1
ATOM 667 N N . ASP A 1 95 ? 20.313 -12.640 -9.432 1.00 86.69 95 ASP A N 1
ATOM 668 C CA . ASP A 1 95 ? 20.835 -11.349 -9.892 1.00 86.69 95 ASP A CA 1
ATOM 669 C C . ASP A 1 95 ? 20.809 -10.253 -8.803 1.00 86.69 95 ASP A C 1
ATOM 671 O O . ASP A 1 95 ? 21.100 -9.090 -9.076 1.00 86.69 95 ASP A O 1
ATOM 675 N N . GLY A 1 96 ? 20.408 -10.584 -7.569 1.00 85.19 96 GLY A N 1
ATOM 676 C CA . GLY A 1 96 ? 20.311 -9.650 -6.438 1.00 85.19 96 GLY A CA 1
ATOM 677 C C . GLY A 1 96 ? 19.058 -8.766 -6.441 1.00 85.19 96 GLY A C 1
ATOM 678 O O . GLY A 1 96 ? 18.886 -7.926 -5.558 1.00 85.19 96 GLY A O 1
ATOM 679 N N . THR A 1 97 ? 18.162 -8.953 -7.412 1.00 87.06 97 THR A N 1
ATOM 680 C CA . THR A 1 97 ? 16.888 -8.227 -7.482 1.00 87.06 97 THR A CA 1
ATOM 681 C C . THR A 1 97 ? 15.889 -8.816 -6.488 1.00 87.06 97 THR A C 1
ATOM 683 O O . THR A 1 97 ? 15.712 -10.031 -6.420 1.00 87.06 97 THR A O 1
ATOM 686 N N . VAL A 1 98 ? 15.213 -7.957 -5.724 1.00 88.62 98 VAL A N 1
ATOM 687 C CA . VAL A 1 98 ? 14.161 -8.361 -4.784 1.00 88.62 98 VAL A CA 1
ATOM 688 C C . VAL A 1 98 ? 12.808 -8.212 -5.465 1.00 88.62 98 VAL A C 1
ATOM 690 O O . VAL A 1 98 ? 12.438 -7.105 -5.855 1.00 88.62 98 VAL A O 1
ATOM 693 N N . VAL A 1 99 ? 12.065 -9.309 -5.580 1.00 91.12 99 VAL A N 1
ATOM 694 C CA . VAL A 1 99 ? 10.727 -9.320 -6.186 1.00 91.12 99 VAL A CA 1
ATOM 695 C C . VAL A 1 99 ? 9.671 -9.725 -5.166 1.00 91.12 99 VAL A C 1
ATOM 697 O O . VAL A 1 99 ? 9.905 -10.556 -4.283 1.00 91.12 99 VAL A O 1
ATOM 700 N N . VAL A 1 100 ? 8.489 -9.123 -5.266 1.00 92.62 100 VAL A N 1
ATOM 701 C CA . VAL A 1 100 ? 7.329 -9.494 -4.449 1.00 92.62 100 VAL A CA 1
ATOM 702 C C . VAL A 1 100 ? 6.729 -10.798 -4.970 1.00 92.62 100 VAL A C 1
ATOM 704 O O . VAL A 1 100 ? 6.259 -10.866 -6.101 1.00 92.62 100 VAL A O 1
ATOM 707 N N . THR A 1 101 ? 6.679 -11.823 -4.120 1.00 92.44 101 THR A N 1
ATOM 708 C CA . THR A 1 101 ? 6.109 -13.142 -4.467 1.00 92.44 101 THR A CA 1
ATOM 709 C C . THR A 1 101 ? 4.658 -13.301 -4.019 1.00 92.44 101 THR A C 1
ATOM 711 O O . THR A 1 101 ? 3.936 -14.134 -4.553 1.00 92.44 101 THR A O 1
ATOM 714 N N . CYS A 1 102 ? 4.217 -12.516 -3.033 1.00 92.56 102 CYS A N 1
ATOM 715 C CA . CYS A 1 102 ? 2.880 -12.616 -2.450 1.00 92.56 102 CYS A CA 1
ATOM 716 C C . CYS A 1 102 ? 1.781 -12.222 -3.447 1.00 92.56 102 CYS A C 1
ATOM 718 O O . CYS A 1 102 ? 1.679 -11.055 -3.813 1.00 92.56 102 CYS A O 1
ATOM 720 N N . GLU A 1 103 ? 0.913 -13.164 -3.821 1.00 91.38 103 GLU A N 1
ATOM 721 C CA . GLU A 1 103 ? -0.178 -12.952 -4.789 1.00 91.38 103 GLU A CA 1
ATOM 722 C C . GLU A 1 103 ? -1.108 -11.795 -4.398 1.00 91.38 103 GLU A C 1
ATOM 724 O O . GLU A 1 103 ? -1.433 -10.954 -5.234 1.00 91.38 103 GLU A O 1
ATOM 729 N N . VAL A 1 104 ? -1.454 -11.697 -3.108 1.00 92.62 104 VAL A N 1
ATOM 730 C CA . VAL A 1 104 ? -2.326 -10.638 -2.571 1.00 92.62 104 VAL A CA 1
ATOM 731 C C . VAL A 1 104 ? -1.694 -9.256 -2.73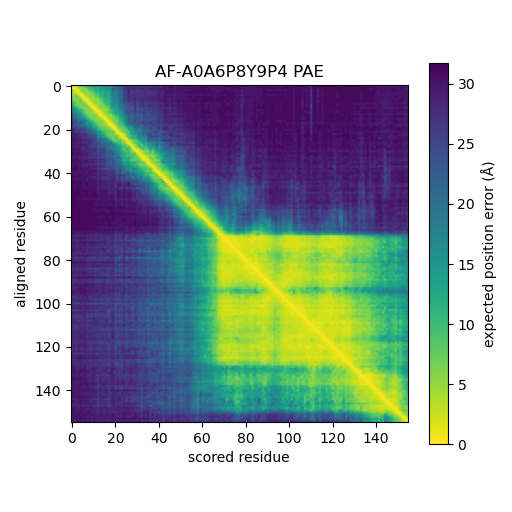6 1.00 92.62 104 VAL A C 1
ATOM 733 O O . VAL A 1 104 ? -2.374 -8.285 -3.068 1.00 92.62 104 VAL A O 1
ATOM 736 N N . LEU A 1 105 ? -0.382 -9.146 -2.504 1.00 93.06 105 LEU A N 1
ATOM 737 C CA . LEU A 1 105 ? 0.314 -7.876 -2.680 1.00 93.06 105 LEU A CA 1
ATOM 738 C C . LEU A 1 105 ? 0.539 -7.576 -4.167 1.00 93.06 105 LEU A C 1
ATOM 740 O O . LEU A 1 105 ? 0.385 -6.430 -4.568 1.00 93.06 105 LEU A O 1
ATOM 744 N N . ARG A 1 106 ? 0.823 -8.588 -4.998 1.00 94.62 106 ARG A N 1
ATOM 745 C CA . ARG A 1 106 ? 1.027 -8.434 -6.450 1.00 94.62 106 ARG A CA 1
ATOM 746 C C . ARG A 1 106 ? -0.220 -7.926 -7.171 1.00 94.62 106 ARG A C 1
ATOM 748 O O . ARG A 1 106 ? -0.084 -7.104 -8.076 1.00 94.62 106 ARG A O 1
ATOM 755 N N . SER A 1 107 ? -1.416 -8.362 -6.764 1.00 92.50 107 SER A N 1
ATOM 756 C CA . SER A 1 107 ? -2.682 -7.877 -7.335 1.00 92.50 107 SER A CA 1
ATOM 757 C C . SER A 1 107 ? -3.008 -6.429 -6.956 1.00 92.50 107 SER A C 1
ATOM 759 O O . SER A 1 107 ? -3.864 -5.807 -7.584 1.00 92.50 107 SER A O 1
ATOM 761 N N . LEU A 1 108 ? -2.349 -5.873 -5.934 1.00 93.56 108 LEU A N 1
ATOM 762 C CA . LEU A 1 108 ? -2.546 -4.486 -5.535 1.00 93.56 108 LEU A CA 1
ATOM 763 C C . LEU A 1 108 ? -1.800 -3.551 -6.493 1.00 93.56 108 LEU A C 1
ATOM 765 O O . LEU A 1 108 ? -0.577 -3.609 -6.629 1.00 93.56 108 LEU A O 1
ATOM 769 N N . LYS A 1 109 ? -2.546 -2.637 -7.116 1.00 95.19 109 LYS A N 1
ATOM 770 C CA . LYS A 1 109 ? -1.986 -1.517 -7.872 1.00 95.19 109 LYS A CA 1
ATOM 771 C C . LYS A 1 109 ? -1.926 -0.283 -6.981 1.00 95.19 109 LYS A C 1
ATOM 773 O O . LYS A 1 109 ? -2.942 0.142 -6.435 1.00 95.19 109 LYS A O 1
ATOM 778 N N . CYS A 1 110 ? -0.744 0.308 -6.840 1.00 94.62 110 CYS A N 1
ATOM 779 C CA . CYS A 1 110 ? -0.591 1.532 -6.065 1.00 94.62 110 CYS A CA 1
ATOM 780 C C . CYS A 1 110 ? -1.312 2.705 -6.752 1.00 94.62 110 CYS A C 1
ATOM 782 O O . CYS A 1 110 ? -1.006 3.042 -7.891 1.00 94.62 110 CYS A O 1
ATOM 784 N N . GLU A 1 111 ? -2.221 3.375 -6.046 1.00 91.56 111 GLU A N 1
ATOM 785 C CA . GLU A 1 111 ? -2.991 4.518 -6.570 1.00 91.56 111 GLU A CA 1
ATOM 786 C C . GLU A 1 111 ? -2.144 5.781 -6.805 1.00 91.56 111 GLU A C 1
ATOM 788 O O . GLU A 1 111 ? -2.570 6.683 -7.516 1.00 91.56 111 GLU A O 1
ATOM 793 N N . LEU A 1 112 ? -0.950 5.862 -6.205 1.00 92.69 112 LEU A N 1
ATOM 794 C CA . LEU A 1 112 ? -0.076 7.036 -6.310 1.00 92.69 112 LEU A CA 1
ATOM 795 C C . LEU A 1 112 ? 0.922 6.930 -7.467 1.00 92.69 112 LEU A C 1
ATOM 797 O O . LEU A 1 112 ? 1.174 7.913 -8.151 1.00 92.69 112 LEU A O 1
ATOM 801 N N . CYS A 1 113 ? 1.504 5.748 -7.675 1.00 93.38 113 CYS A N 1
ATOM 802 C CA . CYS A 1 113 ? 2.563 5.544 -8.672 1.00 93.38 113 CYS A CA 1
ATOM 803 C C . CYS A 1 113 ? 2.251 4.464 -9.711 1.00 93.38 113 CYS A C 1
ATOM 805 O O . CYS A 1 113 ? 3.027 4.264 -10.638 1.00 93.38 113 CYS A O 1
ATOM 807 N N . GLY A 1 114 ? 1.145 3.735 -9.558 1.00 92.69 114 GLY A N 1
ATOM 808 C CA . GLY A 1 114 ? 0.730 2.689 -10.490 1.00 92.69 114 GLY A CA 1
ATOM 809 C C . GLY A 1 114 ? 1.512 1.375 -10.410 1.00 92.69 114 GLY A C 1
ATOM 810 O O . GLY A 1 114 ? 1.173 0.461 -11.157 1.00 92.69 114 GLY A O 1
ATOM 811 N N . ALA A 1 115 ? 2.510 1.252 -9.526 1.00 94.50 115 ALA A N 1
ATOM 812 C CA . ALA A 1 115 ? 3.294 0.028 -9.356 1.00 94.50 115 ALA A CA 1
ATOM 813 C C . ALA A 1 115 ? 2.415 -1.169 -8.945 1.00 94.50 115 ALA A C 1
ATOM 815 O O . ALA A 1 115 ? 1.504 -1.025 -8.125 1.00 94.50 115 ALA A O 1
ATOM 816 N N . SER A 1 116 ? 2.695 -2.339 -9.519 1.00 94.88 116 SER A N 1
ATOM 817 C CA . SER A 1 116 ? 1.971 -3.600 -9.313 1.00 94.88 116 SER A CA 1
ATOM 818 C C . SER A 1 116 ? 2.902 -4.785 -9.624 1.00 94.88 116 SER A C 1
ATOM 820 O O . SER A 1 116 ? 4.015 -4.576 -10.112 1.00 94.88 116 SER A O 1
ATOM 822 N N . GLY A 1 117 ? 2.484 -6.019 -9.326 1.00 93.19 117 GLY A N 1
ATOM 823 C CA . GLY A 1 117 ? 3.301 -7.213 -9.542 1.00 93.19 117 GLY A CA 1
ATOM 824 C C . GLY A 1 117 ? 4.570 -7.216 -8.687 1.00 93.19 117 GLY A C 1
ATOM 825 O O . GLY A 1 117 ? 4.502 -7.122 -7.464 1.00 93.19 117 GLY A O 1
ATOM 826 N N . ASP A 1 118 ? 5.730 -7.319 -9.328 1.00 92.50 118 ASP A N 1
ATOM 827 C CA . ASP A 1 118 ? 7.017 -7.555 -8.655 1.00 92.50 118 ASP A CA 1
ATOM 828 C C . ASP A 1 118 ? 7.509 -6.358 -7.831 1.00 92.50 118 ASP A C 1
ATOM 830 O O . ASP A 1 118 ? 8.256 -6.536 -6.871 1.00 92.50 118 ASP A O 1
ATOM 834 N N . VAL A 1 119 ? 7.042 -5.153 -8.174 1.00 91.62 119 VAL A N 1
ATOM 835 C CA . VAL A 1 119 ? 7.321 -3.882 -7.477 1.00 91.62 119 VAL A CA 1
ATOM 836 C C . VAL A 1 119 ? 6.113 -3.374 -6.678 1.00 91.62 119 VAL A C 1
ATOM 838 O O . VAL A 1 119 ? 6.043 -2.197 -6.299 1.00 91.62 119 VAL A O 1
ATOM 841 N N . ALA A 1 120 ? 5.123 -4.242 -6.452 1.00 94.25 120 ALA A N 1
ATOM 842 C CA . ALA A 1 120 ? 3.912 -3.877 -5.739 1.00 94.25 120 ALA A CA 1
ATOM 843 C C . ALA A 1 120 ? 4.200 -3.461 -4.295 1.00 94.25 120 ALA A C 1
ATOM 845 O O . ALA A 1 120 ? 5.043 -4.018 -3.595 1.00 94.25 120 ALA A O 1
ATOM 846 N N . HIS A 1 121 ? 3.448 -2.474 -3.828 1.00 92.25 121 HIS A N 1
ATOM 847 C CA . HIS A 1 121 ? 3.525 -1.994 -2.459 1.00 92.25 121 HIS A CA 1
ATOM 848 C C . HIS A 1 121 ? 2.187 -1.403 -2.034 1.00 92.25 121 HIS A C 1
ATOM 850 O O . HIS A 1 121 ? 1.374 -0.969 -2.852 1.00 92.25 121 HIS A O 1
ATOM 856 N N . THR A 1 122 ? 1.964 -1.344 -0.723 1.00 92.50 122 THR A N 1
ATOM 857 C CA . THR A 1 122 ? 0.813 -0.628 -0.176 1.00 92.50 122 THR A CA 1
ATOM 858 C C . THR A 1 122 ? 1.024 0.877 -0.280 1.00 92.50 122 THR A C 1
ATOM 860 O O . THR A 1 122 ? 2.154 1.361 -0.223 1.00 92.50 122 THR A O 1
ATOM 863 N N . ARG A 1 123 ? -0.068 1.648 -0.333 1.00 91.38 123 ARG A N 1
ATOM 864 C CA . ARG A 1 123 ? -0.036 3.122 -0.363 1.00 91.38 123 ARG A CA 1
ATOM 865 C C . ARG A 1 123 ? 0.906 3.731 0.687 1.00 91.38 123 ARG A C 1
ATOM 867 O O . ARG A 1 123 ? 1.599 4.697 0.398 1.00 91.38 123 ARG A O 1
ATOM 874 N N . SER A 1 124 ? 0.961 3.148 1.887 1.00 89.00 124 SER A N 1
ATOM 875 C CA . SER A 1 124 ? 1.825 3.606 2.983 1.00 89.00 124 SER A CA 1
ATOM 876 C C . SER A 1 124 ? 3.322 3.481 2.695 1.00 89.00 124 SER A C 1
ATOM 878 O O . SER A 1 124 ? 4.091 4.295 3.191 1.00 89.00 124 SER A O 1
ATOM 880 N N . HIS A 1 125 ? 3.722 2.475 1.916 1.00 89.88 125 HIS A N 1
ATOM 881 C CA . HIS A 1 125 ? 5.112 2.200 1.545 1.00 89.88 125 HIS A CA 1
ATOM 882 C C . HIS A 1 125 ? 5.466 2.759 0.164 1.00 89.88 125 HIS A C 1
ATOM 884 O O . HIS A 1 125 ? 6.529 2.455 -0.369 1.00 89.88 125 HIS A O 1
ATOM 890 N N . CYS A 1 126 ? 4.582 3.564 -0.430 1.00 93.31 126 CYS A N 1
ATOM 891 C CA . CYS A 1 126 ? 4.863 4.194 -1.706 1.00 93.31 126 CYS A CA 1
ATOM 892 C C . CYS A 1 126 ? 5.940 5.276 -1.540 1.00 93.31 126 CYS A C 1
ATOM 894 O O . CYS A 1 126 ? 5.793 6.131 -0.663 1.00 93.31 126 CYS A O 1
ATOM 896 N N . PRO A 1 127 ? 6.979 5.306 -2.396 1.00 91.88 127 PRO A N 1
ATOM 897 C CA . PRO A 1 127 ? 8.011 6.343 -2.341 1.00 91.88 127 PRO A CA 1
ATOM 898 C C . PRO A 1 127 ? 7.454 7.754 -2.583 1.00 91.88 127 PRO A C 1
ATOM 900 O O . PRO A 1 127 ? 8.030 8.727 -2.112 1.00 91.88 127 PRO A O 1
ATOM 903 N N . PHE A 1 128 ? 6.304 7.859 -3.254 1.00 90.69 128 PHE A N 1
ATOM 904 C CA . PHE A 1 128 ? 5.608 9.117 -3.535 1.00 90.69 128 PHE A CA 1
ATOM 905 C C . PHE A 1 128 ? 4.548 9.478 -2.482 1.00 90.69 128 PHE A C 1
ATOM 907 O O . PHE A 1 128 ? 3.784 10.431 -2.655 1.00 90.69 128 PHE A O 1
ATOM 914 N N . ASN A 1 129 ? 4.447 8.720 -1.384 1.00 89.44 129 ASN A N 1
ATOM 915 C CA . ASN A 1 129 ? 3.491 9.007 -0.320 1.00 89.44 129 ASN A CA 1
ATOM 916 C C . ASN A 1 129 ? 3.995 10.143 0.585 1.00 89.44 129 ASN A C 1
ATOM 918 O O . ASN A 1 129 ? 4.507 9.911 1.678 1.00 89.44 129 ASN A O 1
ATOM 922 N N . HIS A 1 130 ? 3.818 11.382 0.131 1.00 85.00 130 HIS A N 1
ATOM 923 C CA . HIS A 1 130 ? 4.161 12.595 0.887 1.00 85.00 130 HIS A CA 1
ATOM 924 C C . HIS A 1 130 ? 2.969 13.198 1.653 1.00 85.00 130 HIS A C 1
ATOM 926 O O . HIS A 1 130 ? 3.082 14.269 2.247 1.00 85.00 130 HIS A O 1
ATOM 932 N N . GLY A 1 131 ? 1.806 12.539 1.632 1.00 82.12 131 GLY A N 1
ATOM 933 C CA . GLY A 1 131 ? 0.598 13.039 2.285 1.00 82.12 131 GLY A CA 1
ATOM 934 C C . GLY A 1 131 ? 0.640 12.897 3.814 1.00 82.12 131 GLY A C 1
ATOM 935 O O . GLY A 1 131 ? 1.230 11.943 4.332 1.00 82.12 131 GLY A O 1
ATOM 936 N N . PRO A 1 132 ? -0.025 13.794 4.569 1.00 79.06 132 PRO A N 1
ATOM 937 C CA . PRO A 1 132 ? -0.206 13.596 6.001 1.00 79.06 132 PRO A CA 1
ATOM 938 C C . PRO A 1 132 ? -0.978 12.294 6.236 1.00 79.06 132 PRO A C 1
ATOM 940 O O . PRO A 1 132 ? -1.971 12.011 5.562 1.00 79.06 132 PRO A O 1
ATOM 943 N N . SER A 1 133 ? -0.532 11.485 7.200 1.00 82.94 133 SER A N 1
ATOM 944 C CA . SER A 1 133 ? -1.236 10.242 7.513 1.00 82.94 133 SER A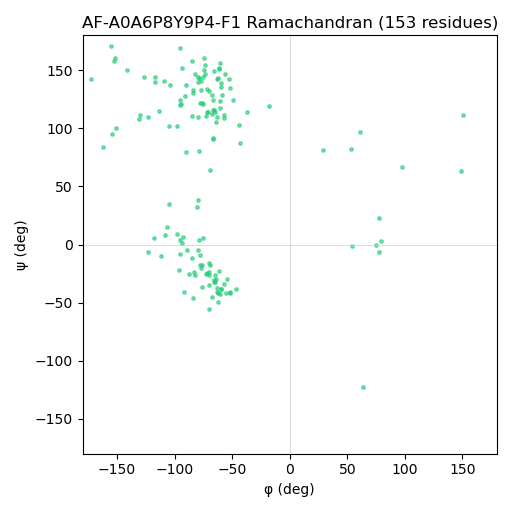 CA 1
ATOM 945 C C . SER A 1 133 ? -2.661 10.536 7.982 1.00 82.94 133 SER A C 1
ATOM 947 O O . SER A 1 133 ? -2.931 11.571 8.597 1.00 82.94 133 SER A O 1
ATOM 949 N N . VAL A 1 134 ? -3.578 9.596 7.746 1.00 85.94 134 VAL A N 1
ATOM 950 C CA . VAL A 1 134 ? -4.967 9.691 8.226 1.00 85.94 134 VAL A CA 1
ATOM 951 C C . VAL A 1 134 ? -4.988 9.979 9.732 1.00 85.94 134 VAL A C 1
ATOM 953 O O . VAL A 1 134 ? -5.699 10.867 10.189 1.00 85.94 134 VAL A O 1
ATOM 956 N N . ALA A 1 135 ? -4.104 9.340 10.501 1.00 85.88 135 ALA A N 1
ATOM 957 C CA . ALA A 1 135 ? -3.952 9.611 11.926 1.00 85.88 135 ALA A CA 1
ATOM 958 C C . ALA A 1 135 ? -3.565 11.071 12.238 1.00 85.88 135 ALA A C 1
ATOM 960 O O . ALA A 1 135 ? -4.055 11.623 13.220 1.00 85.88 135 ALA A O 1
ATOM 961 N N . VAL A 1 136 ? -2.701 11.706 11.437 1.00 87.19 136 VAL A N 1
ATOM 962 C CA . VAL A 1 136 ? -2.355 13.132 11.592 1.00 87.19 136 VAL A CA 1
ATOM 963 C C . VAL A 1 136 ? -3.561 14.011 11.268 1.00 87.19 136 VAL A C 1
ATOM 965 O O . VAL A 1 136 ? -3.888 14.905 12.046 1.00 87.19 136 VAL A O 1
ATOM 968 N N . LEU A 1 137 ? -4.277 13.719 10.182 1.00 87.19 137 LEU A N 1
ATOM 969 C CA . LEU A 1 137 ? -5.467 14.479 9.804 1.00 87.19 137 LEU A CA 1
ATOM 970 C C . LEU A 1 137 ? -6.556 14.413 10.887 1.00 87.19 137 LEU A C 1
ATOM 972 O O . LEU A 1 137 ? -7.113 15.442 11.269 1.00 87.19 137 LEU A O 1
ATOM 976 N N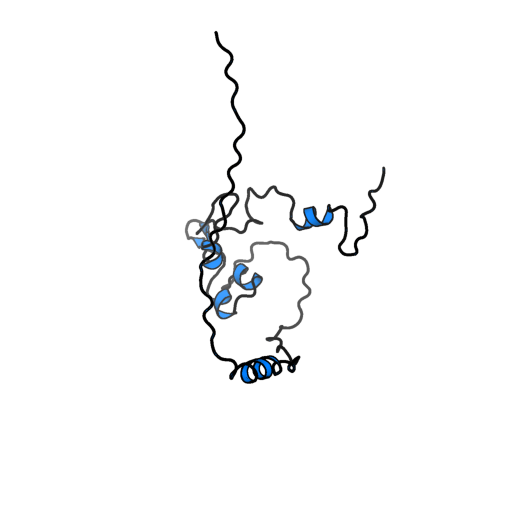 . LEU A 1 138 ? -6.791 13.231 11.462 1.00 87.25 138 LEU A N 1
ATOM 977 C CA . LEU A 1 138 ? -7.758 13.030 12.550 1.00 87.25 138 LEU A CA 1
ATOM 978 C C . LEU A 1 138 ? -7.355 13.743 13.852 1.00 87.25 138 LEU A C 1
ATOM 980 O O . LEU A 1 138 ? -8.212 14.173 14.629 1.00 87.25 138 LEU A O 1
ATOM 984 N N . LYS A 1 139 ? -6.053 13.897 14.114 1.00 83.94 139 LYS A N 1
ATOM 985 C CA . LYS A 1 139 ? -5.550 14.669 15.264 1.00 83.94 139 LYS A CA 1
ATOM 986 C C . LYS A 1 139 ? -5.730 16.177 15.071 1.00 83.94 139 LYS A C 1
ATOM 988 O O . LYS A 1 139 ? -5.876 16.891 16.062 1.00 83.94 139 LYS A O 1
ATOM 993 N N . ASN A 1 140 ? -5.792 16.631 13.820 1.00 83.25 140 ASN A N 1
ATOM 994 C CA . ASN A 1 140 ? -5.940 18.038 13.454 1.00 83.25 140 ASN A CA 1
ATOM 995 C C . ASN A 1 140 ? -7.404 18.495 13.337 1.00 83.25 140 ASN A C 1
ATOM 997 O O . ASN A 1 140 ? -7.652 19.687 13.154 1.00 83.25 140 ASN A O 1
ATOM 1001 N N . THR A 1 141 ? -8.389 17.597 13.472 1.00 87.50 141 THR A N 1
ATOM 1002 C CA . THR A 1 141 ? -9.803 18.006 13.472 1.00 87.50 141 THR A CA 1
ATOM 1003 C C . THR A 1 141 ? -10.105 18.917 14.678 1.00 87.50 141 THR A C 1
ATOM 1005 O O . THR A 1 141 ? -9.578 18.719 15.772 1.00 87.50 141 THR A O 1
ATOM 1008 N N . PRO A 1 142 ? -10.947 19.952 14.550 1.00 87.06 142 PRO A N 1
ATOM 1009 C CA . PRO A 1 142 ? -11.237 20.849 15.674 1.00 87.06 142 PRO A CA 1
ATOM 1010 C C . PRO A 1 142 ? -12.083 20.180 16.771 1.00 87.06 142 PRO A C 1
ATOM 1012 O O . PRO A 1 142 ? -12.006 20.574 17.934 1.00 87.06 142 PRO A O 1
ATOM 1015 N N . ARG A 1 143 ? -12.877 19.167 16.407 1.00 88.19 143 ARG A N 1
ATOM 1016 C CA . ARG A 1 143 ? -13.832 18.452 17.266 1.00 88.19 143 ARG A CA 1
ATOM 1017 C C . ARG A 1 143 ? -13.346 17.029 17.555 1.00 88.19 143 ARG A C 1
ATOM 1019 O O . ARG A 1 143 ? -12.805 16.369 16.662 1.00 88.19 143 ARG A O 1
ATOM 1026 N N . ARG A 1 144 ? -13.552 16.567 18.789 1.00 86.19 144 ARG A N 1
ATOM 1027 C CA . ARG A 1 144 ? -13.364 15.176 19.236 1.00 86.19 144 ARG A CA 1
ATOM 1028 C C . ARG A 1 144 ? -14.694 14.402 19.180 1.00 86.19 144 ARG A C 1
ATOM 1030 O O . ARG A 1 144 ? -15.746 15.001 18.972 1.00 86.19 144 ARG A O 1
ATOM 1037 N N . CYS A 1 145 ? -14.644 13.076 19.338 1.00 85.38 145 CYS A N 1
ATOM 1038 C CA . CYS A 1 145 ? -15.829 12.203 19.317 1.00 85.38 145 CYS A CA 1
ATOM 1039 C C . CYS A 1 145 ? -16.802 12.451 20.482 1.00 85.38 145 CYS A C 1
ATOM 1041 O O . CYS A 1 145 ? -17.997 12.249 20.323 1.00 85.38 145 CYS A O 1
ATOM 1043 N N . ASP A 1 146 ? -16.309 12.956 21.611 1.00 90.19 146 ASP A N 1
ATOM 1044 C CA . ASP A 1 146 ? -17.103 13.418 22.758 1.00 90.19 146 ASP A CA 1
ATOM 1045 C C . ASP A 1 146 ? -17.777 14.789 22.513 1.00 90.19 146 ASP A C 1
ATOM 1047 O O . ASP A 1 146 ? -18.347 15.383 23.423 1.00 90.19 146 ASP A O 1
ATOM 1051 N N . GLY A 1 147 ? -17.679 15.335 21.294 1.00 88.25 147 GLY A N 1
ATOM 1052 C CA . GLY A 1 147 ? -18.229 16.638 20.916 1.00 88.25 147 GLY A CA 1
ATOM 1053 C C . GLY A 1 147 ? -17.402 17.837 21.392 1.00 88.25 147 GLY A C 1
ATOM 1054 O O . GLY A 1 147 ? -17.678 18.971 20.976 1.00 88.25 147 GLY A O 1
ATOM 1055 N N . THR A 1 148 ? -16.360 17.612 22.2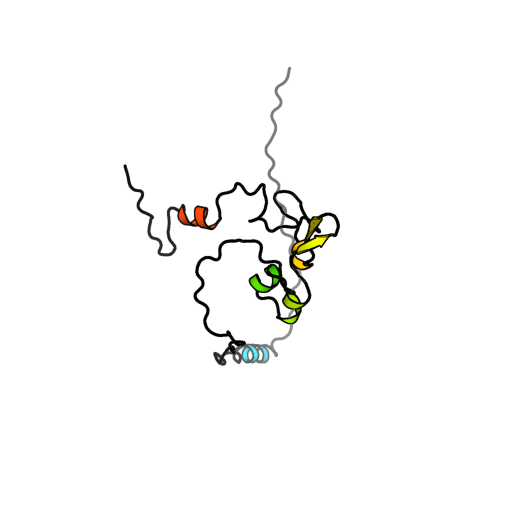00 1.00 89.25 148 THR A N 1
ATOM 1056 C CA . THR A 1 148 ? -15.537 18.686 22.762 1.00 89.25 148 THR A CA 1
ATOM 1057 C C . THR A 1 148 ? -14.618 19.305 21.707 1.00 89.25 148 THR A C 1
ATOM 1059 O O . THR A 1 148 ? -14.140 18.649 20.772 1.00 89.25 148 THR A O 1
ATOM 1062 N N . LEU A 1 149 ? -14.371 20.611 21.840 1.00 89.00 149 LEU A N 1
ATOM 1063 C CA . LEU A 1 149 ? -13.425 21.333 20.992 1.00 89.00 149 LEU A CA 1
ATOM 1064 C C . LEU A 1 149 ? -12.001 21.183 21.528 1.00 89.00 149 LEU A C 1
ATOM 1066 O O . LEU A 1 149 ? -11.736 21.401 22.713 1.00 89.00 149 LEU A O 1
ATOM 1070 N N . ARG A 1 150 ? -11.053 20.875 20.638 1.00 85.94 150 ARG A N 1
ATOM 1071 C CA . ARG A 1 150 ? -9.625 20.914 20.970 1.00 85.94 150 ARG A CA 1
ATOM 1072 C C . ARG A 1 150 ? -9.230 22.374 21.244 1.00 85.94 150 ARG A C 1
ATOM 1074 O O . ARG A 1 150 ? -9.298 23.211 20.345 1.00 85.94 150 ARG A O 1
ATOM 1081 N N . LYS A 1 151 ? -8.822 22.692 22.483 1.00 81.00 151 LYS A N 1
ATOM 1082 C CA . LYS A 1 151 ? -8.301 24.023 22.852 1.00 81.00 151 LYS A CA 1
ATOM 1083 C C . LYS A 1 151 ? -7.053 24.322 22.016 1.00 81.00 151 LYS A C 1
ATOM 1085 O O . LYS A 1 151 ? -6.057 23.611 22.115 1.00 81.00 151 LYS A O 1
ATOM 1090 N N . LYS A 1 152 ? -7.102 25.370 21.192 1.00 72.44 152 LYS A N 1
ATOM 1091 C CA . LYS A 1 152 ? -5.909 25.918 20.535 1.00 72.44 152 LYS A CA 1
ATOM 1092 C C . LYS A 1 152 ? -5.138 26.712 21.588 1.00 72.44 152 LYS A C 1
ATOM 1094 O O . LYS A 1 152 ? -5.706 27.642 22.157 1.00 72.44 152 LYS A O 1
ATOM 1099 N N . ASN A 1 153 ? -3.878 26.365 21.850 1.00 63.97 153 ASN A N 1
ATOM 1100 C CA . ASN A 1 153 ? -3.007 27.251 22.620 1.00 63.97 153 ASN A CA 1
ATOM 1101 C C . ASN A 1 153 ? -2.835 28.539 21.809 1.00 63.97 153 ASN A C 1
ATOM 1103 O O . ASN A 1 153 ? -2.226 28.524 20.740 1.00 63.97 153 ASN A O 1
ATOM 1107 N N . ARG A 1 154 ? -3.428 29.632 22.293 1.00 63.12 154 ARG A N 1
ATOM 1108 C CA . ARG A 1 154 ? -3.084 30.978 21.839 1.00 63.12 154 ARG A CA 1
ATOM 1109 C C . ARG A 1 154 ? -1.700 31.271 22.409 1.00 63.12 154 ARG A C 1
ATOM 1111 O O . ARG A 1 154 ? -1.545 31.255 23.626 1.00 63.12 154 ARG A O 1
ATOM 1118 N N . LYS A 1 155 ? -0.714 31.396 21.526 1.00 55.00 155 LYS A N 1
ATOM 1119 C CA . LYS A 1 155 ? 0.608 31.909 21.873 1.00 55.00 155 LYS A CA 1
ATOM 1120 C C . LYS A 1 155 ? 0.558 33.428 21.888 1.00 55.00 155 LYS A C 1
ATOM 1122 O O . LYS A 1 155 ? -0.199 33.968 21.049 1.00 55.00 155 LYS A O 1
#

Secondary structure (DSSP, 8-state):
-----------PPPP-PPP------TTSHHHHHHHTSS------------------------------SS-HHHHHTT--HHHHTSS-SEEE-TTS-EEE--HHHHTPPPTTT---GGG---GGG-TT--SPPHHHHHHS-SB-TTS-B------

Foldseek 3Di:
DDDDDDDDDDDDDDDDDDDDDDDDDDDCVVPVVVVVPPPPDDPDDPDPPDDDDDDDDDPDDPDPDPQPQFDPVCVVVVHDPCQRNNDYQWDQDPVRDIFGPRPVQQPDQAPQPRDHGRRGDYVVPDPPNPDDDPVRVLVPDQADPVRDGDDDPDD

Sequence (155 aa):
MGSLSAGLSSSSPSSSSPPGASMLDSSDVDALALAMAQLQGSCGGMQPQQQQPGGNSKPRKNGQRKSGMFCAFCRGNGELARTYLSHALHTELPDGTVVVTCEVLRSLKCELCGASGDVAHTRSHCPFNHGPSVAVLLKNTPRRCDGTLRKKNRK

pLDDT: mean 73.3, std 18.22, range [37.38, 95.19]

Radius of gyration: 29.33 Å; Cα contacts (8 Å, |Δi|>4): 119; chains: 1; bounding box: 77×67×60 Å

Nearest PDB structures (foldseek):
  3alr-assembly2_B  TM=8.704E-01  e=7.626E-06  Danio rerio
  5kl8-assembly1_B  TM=8.464E-01  e=8.729E-06  Drosophila melanogaster

Organism: Thrips palmi (NCBI:txid161013)

Solvent-accessible surface area (backbone atoms only — not comparable to full-atom values): 10676 Å² total; per-residue (Å²): 138,85,87,82,89,85,80,92,79,91,82,82,88,79,90,80,84,84,85,79,91,74,89,80,78,96,80,62,74,72,65,60,59,61,68,69,70,72,82,78,85,76,95,70,73,85,75,78,82,74,82,78,81,88,74,90,77,66,87,73,75,91,62,90,63,77,60,73,65,27,15,64,62,42,50,73,72,66,49,55,67,74,61,17,51,70,39,31,40,60,46,74,44,98,87,72,48,73,32,42,60,34,66,76,51,24,74,34,62,21,89,89,79,61,39,39,37,50,68,32,46,55,66,88,72,38,96,82,59,80,68,79,50,70,70,55,54,63,68,67,44,61,59,49,96,89,68,46,69,65,82,74,84,83,128

Mean predicted aligned error: 19.15 Å